Protein AF-A0A0Q9K0L4-F1 (afdb_monomer_lite)

pLDDT: mean 92.94, std 10.37, range [39.12, 98.69]

Radius of gyration: 12.35 Å; chains: 1; bounding box: 26×31×28 Å

Foldseek 3Di:
DQFDADAAPLGDGCVVHQDDPRAGEKAAAPVQPFQWWKWWQAPVRDTGTHTYRHHDPPHYDPRIDTGDGDDVVSVVVPDGDTDMDTPGGDDD

Structure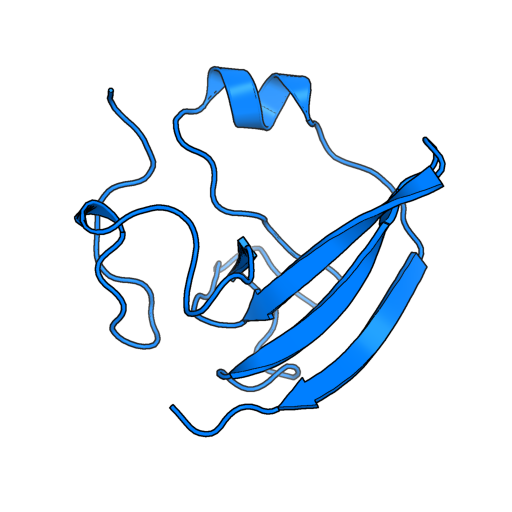 (mmCIF, N/CA/C/O backbone):
data_AF-A0A0Q9K0L4-F1
#
_entry.id   AF-A0A0Q9K0L4-F1
#
loop_
_atom_site.group_PDB
_atom_site.id
_atom_site.type_symbol
_atom_site.label_atom_id
_atom_site.label_alt_id
_atom_site.label_comp_id
_atom_site.label_asym_id
_atom_site.label_entity_id
_atom_site.label_seq_id
_atom_site.pdbx_PDB_ins_code
_atom_site.Cartn_x
_atom_site.Cartn_y
_atom_site.Cartn_z
_atom_site.occupancy
_atom_site.B_iso_or_equiv
_atom_site.auth_seq_id
_atom_site.auth_comp_id
_atom_site.auth_asym_id
_atom_site.auth_atom_id
_atom_site.pdbx_PDB_model_num
ATOM 1 N N . MET A 1 1 ? 12.623 6.919 -15.748 1.00 39.12 1 MET A N 1
ATOM 2 C CA . MET A 1 1 ? 11.854 6.949 -14.490 1.00 39.12 1 MET A CA 1
ATOM 3 C C . MET A 1 1 ? 12.654 6.138 -13.497 1.00 39.12 1 MET A C 1
ATOM 5 O O . MET A 1 1 ? 12.917 4.984 -13.793 1.00 39.12 1 MET A O 1
ATOM 9 N N . ASN A 1 2 ? 13.121 6.753 -12.412 1.00 41.09 2 ASN A N 1
ATOM 10 C CA . ASN A 1 2 ? 13.816 6.044 -11.338 1.00 41.09 2 ASN A CA 1
ATOM 11 C C . ASN A 1 2 ? 12.820 5.912 -10.184 1.00 41.09 2 ASN A C 1
ATOM 13 O O . ASN A 1 2 ? 12.767 6.784 -9.316 1.00 41.09 2 ASN A O 1
ATOM 17 N N . GLY A 1 3 ? 11.969 4.891 -10.268 1.00 51.59 3 GLY A N 1
ATOM 18 C CA . GLY A 1 3 ? 11.107 4.492 -9.159 1.00 51.59 3 GLY A CA 1
ATOM 19 C C . GLY A 1 3 ? 11.821 3.585 -8.192 1.00 51.59 3 GLY A C 1
ATOM 20 O O . GLY A 1 3 ? 13.014 3.330 -8.354 1.00 51.59 3 GLY A O 1
ATOM 21 N N . GLU A 1 4 ? 11.097 3.113 -7.183 1.00 65.81 4 GLU A N 1
ATOM 22 C CA . GLU A 1 4 ? 11.586 1.970 -6.425 1.00 65.81 4 GLU A CA 1
ATOM 23 C C . GLU A 1 4 ? 11.743 0.789 -7.386 1.00 65.81 4 GLU A C 1
ATOM 25 O O . GLU A 1 4 ? 10.774 0.312 -7.974 1.00 65.81 4 GLU A O 1
ATOM 30 N N . THR A 1 5 ? 12.992 0.395 -7.609 1.00 70.50 5 THR A N 1
ATOM 31 C CA . THR A 1 5 ? 13.379 -0.772 -8.395 1.00 70.50 5 THR A CA 1
ATOM 32 C C . THR A 1 5 ? 13.750 -1.900 -7.442 1.00 70.50 5 THR A C 1
ATOM 34 O O . THR A 1 5 ? 14.179 -1.660 -6.310 1.00 70.50 5 THR A O 1
ATOM 37 N N . GLY A 1 6 ? 13.609 -3.143 -7.896 1.00 85.81 6 GLY A N 1
ATOM 38 C CA . GLY A 1 6 ? 13.968 -4.320 -7.109 1.00 85.81 6 GLY A CA 1
ATOM 39 C C . GLY A 1 6 ? 12.835 -5.323 -6.950 1.00 85.81 6 GLY A C 1
ATOM 40 O O . GLY A 1 6 ? 11.770 -5.210 -7.555 1.00 85.81 6 GLY A O 1
ATOM 41 N N . ILE A 1 7 ? 13.109 -6.346 -6.146 1.00 91.88 7 ILE A N 1
ATOM 42 C CA . ILE A 1 7 ? 12.191 -7.451 -5.891 1.00 91.88 7 ILE A CA 1
ATOM 43 C C . ILE A 1 7 ? 11.594 -7.258 -4.500 1.00 91.88 7 ILE A C 1
ATOM 45 O O . ILE A 1 7 ? 12.345 -7.164 -3.530 1.00 91.88 7 ILE A O 1
ATOM 49 N N . THR A 1 8 ? 10.265 -7.213 -4.401 1.00 94.06 8 THR A N 1
ATOM 50 C CA . THR A 1 8 ? 9.571 -7.193 -3.107 1.00 94.06 8 THR A CA 1
ATOM 51 C C . THR A 1 8 ? 9.877 -8.468 -2.324 1.00 94.06 8 THR A C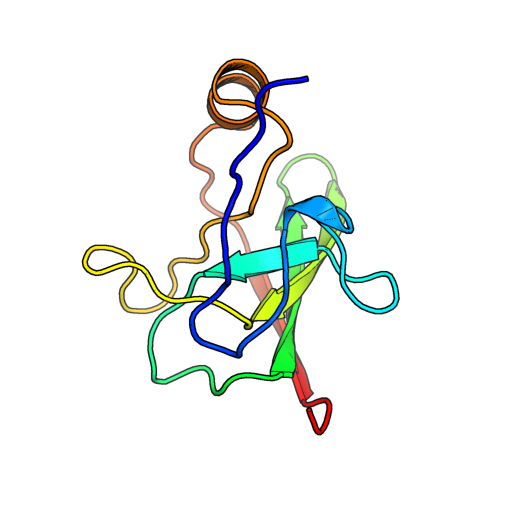 1
ATOM 53 O O . THR A 1 8 ? 10.205 -9.498 -2.915 1.00 94.06 8 THR A O 1
ATOM 56 N N . GLU A 1 9 ? 9.702 -8.471 -1.004 1.00 95.44 9 GLU A N 1
ATOM 57 C CA . GLU A 1 9 ? 9.956 -9.680 -0.209 1.00 95.44 9 GLU A CA 1
ATOM 58 C C . GLU A 1 9 ? 9.062 -10.876 -0.618 1.00 95.44 9 GLU A C 1
ATOM 60 O O . GLU A 1 9 ? 9.480 -12.029 -0.524 1.00 95.44 9 GLU A O 1
ATOM 65 N N . ALA A 1 10 ? 7.865 -10.627 -1.168 1.00 95.38 10 ALA A N 1
ATOM 66 C CA . ALA A 1 10 ? 7.010 -11.663 -1.762 1.00 95.38 10 ALA A CA 1
ATOM 67 C C . ALA A 1 10 ? 7.440 -12.126 -3.174 1.00 95.38 10 ALA A C 1
ATOM 69 O O . ALA A 1 10 ? 6.775 -12.975 -3.765 1.00 95.38 10 ALA A O 1
ATOM 70 N N . GLY A 1 11 ? 8.522 -11.581 -3.737 1.00 95.50 11 GLY A N 1
ATOM 71 C CA . GLY A 1 11 ? 9.093 -12.006 -5.018 1.00 95.50 11 GLY A CA 1
ATOM 72 C C . GLY A 1 11 ? 8.556 -11.276 -6.252 1.00 95.50 11 GLY A C 1
ATOM 73 O O . GLY A 1 11 ? 8.795 -11.732 -7.373 1.00 95.50 11 GLY A O 1
ATOM 74 N N . TYR A 1 12 ? 7.824 -10.170 -6.088 1.00 95.62 12 TYR A N 1
ATOM 75 C CA . TYR A 1 12 ? 7.341 -9.390 -7.225 1.00 95.62 12 TYR A CA 1
ATOM 76 C C . TYR A 1 12 ? 8.399 -8.391 -7.702 1.00 95.62 12 TYR A C 1
ATOM 78 O O . TYR A 1 12 ? 9.030 -7.710 -6.905 1.00 95.62 12 TYR A O 1
ATOM 86 N N . ASP A 1 13 ? 8.576 -8.300 -9.016 1.00 94.62 13 ASP A N 1
ATOM 87 C CA . ASP A 1 13 ? 9.562 -7.432 -9.656 1.00 94.62 13 ASP A CA 1
ATOM 88 C C . ASP A 1 13 ? 8.963 -6.049 -9.941 1.00 94.62 13 ASP A C 1
ATOM 90 O O . ASP A 1 13 ? 8.091 -5.917 -10.805 1.00 94.62 13 ASP A O 1
ATOM 94 N N . LEU A 1 14 ? 9.418 -5.028 -9.210 1.00 92.62 14 LEU A N 1
ATOM 95 C CA . LEU A 1 14 ? 8.918 -3.656 -9.317 1.00 92.62 14 LEU A CA 1
ATOM 96 C C . LEU A 1 14 ? 9.254 -2.994 -10.659 1.00 92.62 14 LEU A C 1
ATOM 98 O O . LEU A 1 14 ? 8.557 -2.053 -11.047 1.00 92.62 14 LEU A O 1
ATOM 102 N N . ASP A 1 15 ? 10.196 -3.537 -11.438 1.00 90.75 15 ASP A N 1
ATOM 103 C CA . ASP A 1 15 ? 10.445 -3.076 -12.810 1.00 90.75 15 ASP A CA 1
ATOM 104 C C . ASP A 1 15 ? 9.253 -3.393 -13.737 1.00 90.75 15 ASP A C 1
ATOM 106 O O . ASP A 1 15 ? 9.081 -2.767 -14.786 1.00 90.75 15 ASP A O 1
ATOM 110 N N . LYS A 1 16 ? 8.370 -4.322 -13.334 1.00 92.12 16 LYS A N 1
ATOM 111 C CA . LYS A 1 16 ? 7.096 -4.613 -14.019 1.00 92.12 16 LYS A CA 1
ATOM 112 C C . LYS A 1 16 ? 5.985 -3.622 -13.661 1.00 92.12 16 LYS A C 1
ATOM 114 O O . LYS A 1 16 ? 4.939 -3.627 -14.310 1.00 92.12 16 LYS A O 1
ATOM 119 N N . GLY A 1 17 ? 6.205 -2.769 -12.660 1.00 92.38 17 GLY A N 1
ATOM 120 C CA . GLY A 1 17 ? 5.324 -1.669 -12.275 1.00 92.38 17 GLY A CA 1
ATOM 121 C C . GLY A 1 17 ? 4.856 -1.726 -10.822 1.00 92.38 17 GLY A C 1
ATOM 122 O O . GLY A 1 17 ? 4.856 -2.770 -10.185 1.00 92.38 17 GLY A O 1
ATOM 123 N N . ILE A 1 18 ? 4.366 -0.595 -10.312 1.00 94.88 18 ILE A N 1
ATOM 124 C CA . ILE A 1 18 ? 3.993 -0.385 -8.896 1.00 94.88 18 ILE A CA 1
ATOM 125 C C . ILE A 1 18 ? 2.603 -0.930 -8.504 1.00 94.88 18 ILE A C 1
ATOM 127 O O . ILE A 1 18 ? 2.026 -0.547 -7.481 1.00 94.88 18 ILE A O 1
ATOM 131 N N . THR A 1 19 ? 2.030 -1.793 -9.344 1.00 96.88 19 THR A N 1
ATOM 132 C CA . THR A 1 19 ? 0.740 -2.449 -9.099 1.00 96.88 19 THR A CA 1
ATOM 133 C C . THR A 1 19 ? 0.840 -3.939 -9.374 1.00 96.88 19 THR A C 1
ATOM 135 O O . THR A 1 19 ? 1.546 -4.356 -10.288 1.00 96.88 19 THR A O 1
ATOM 138 N N . TYR A 1 20 ? 0.085 -4.740 -8.628 1.00 97.12 20 TYR A N 1
ATOM 139 C CA . TYR A 1 20 ? -0.051 -6.174 -8.850 1.00 97.12 20 TYR A CA 1
ATOM 140 C C . TYR A 1 20 ? -1.529 -6.529 -8.987 1.00 97.12 20 TYR A C 1
ATOM 142 O O . TYR A 1 20 ? -2.320 -6.295 -8.075 1.00 97.12 20 TYR A O 1
ATOM 150 N N . LYS A 1 21 ? -1.917 -7.077 -10.147 1.00 96.31 21 LYS A N 1
ATOM 151 C CA . LYS A 1 21 ? -3.316 -7.433 -10.471 1.00 96.31 21 LYS A CA 1
ATOM 152 C C . LYS A 1 21 ? -4.320 -6.290 -10.211 1.00 96.31 21 LYS A C 1
ATOM 154 O O . LYS A 1 21 ? -5.443 -6.537 -9.790 1.00 96.31 21 LYS A O 1
ATOM 159 N N . GLY A 1 22 ? -3.911 -5.045 -10.461 1.00 96.50 22 GLY A N 1
ATOM 160 C CA . GLY A 1 22 ? -4.742 -3.847 -10.280 1.00 96.50 22 GLY A CA 1
ATOM 161 C C . GLY A 1 22 ? -4.689 -3.208 -8.887 1.00 96.50 22 GLY A C 1
ATOM 162 O O . GLY A 1 22 ? -5.228 -2.120 -8.718 1.00 96.50 22 GLY A O 1
ATOM 163 N N . TYR A 1 23 ? -4.010 -3.824 -7.916 1.00 98.44 23 TYR A N 1
ATOM 164 C CA . TYR A 1 23 ? -3.834 -3.280 -6.566 1.00 98.44 23 TYR A CA 1
ATOM 165 C C . TYR A 1 23 ? -2.493 -2.555 -6.429 1.00 98.44 23 TYR A C 1
ATOM 167 O O . TYR A 1 23 ? -1.490 -3.002 -6.990 1.00 98.44 23 TYR A O 1
ATOM 175 N N . ARG A 1 24 ? -2.445 -1.468 -5.652 1.00 98.06 24 ARG A N 1
ATOM 176 C CA . ARG A 1 24 ? -1.189 -0.810 -5.255 1.00 98.06 24 ARG A CA 1
ATOM 177 C C . ARG A 1 24 ? -0.374 -1.729 -4.359 1.00 98.06 24 ARG A C 1
ATOM 179 O O . ARG A 1 24 ? -0.916 -2.379 -3.470 1.00 98.06 24 ARG A O 1
ATOM 186 N N . ILE A 1 25 ? 0.928 -1.775 -4.588 1.00 97.81 25 ILE A N 1
ATOM 187 C CA . ILE A 1 25 ? 1.815 -2.612 -3.787 1.00 97.81 25 ILE A CA 1
ATOM 188 C C . ILE A 1 25 ? 2.110 -1.916 -2.461 1.00 97.81 25 ILE A C 1
ATOM 190 O O . ILE A 1 25 ? 2.457 -0.734 -2.441 1.00 97.81 25 ILE A O 1
ATOM 194 N N . LEU A 1 26 ? 1.956 -2.666 -1.370 1.00 97.75 26 LEU A N 1
ATOM 195 C CA . LEU A 1 26 ? 2.182 -2.203 -0.010 1.00 97.75 26 LEU A CA 1
ATOM 196 C C . LEU A 1 26 ? 3.327 -2.971 0.653 1.00 97.75 26 LEU A C 1
ATOM 198 O O . LEU A 1 26 ? 3.370 -4.209 0.580 1.00 97.75 26 LEU A O 1
ATOM 202 N N . ALA A 1 27 ? 4.162 -2.247 1.395 1.00 97.06 27 ALA A N 1
ATOM 203 C CA . ALA A 1 27 ? 4.935 -2.816 2.486 1.00 97.06 27 ALA A CA 1
ATOM 204 C C . ALA A 1 27 ? 4.141 -2.703 3.794 1.00 97.06 27 ALA A C 1
ATOM 206 O O . ALA A 1 27 ? 3.506 -1.683 4.071 1.00 97.06 27 ALA A O 1
ATOM 207 N N . SER A 1 28 ? 4.142 -3.758 4.609 1.00 97.44 28 SER A N 1
ATOM 208 C CA . SER A 1 28 ? 3.447 -3.737 5.903 1.00 97.44 28 SER A CA 1
ATOM 209 C C . SER A 1 28 ? 4.048 -4.704 6.920 1.00 97.44 28 SER A C 1
ATOM 211 O O . SER A 1 28 ? 4.902 -5.530 6.594 1.00 97.44 28 SER A O 1
ATOM 213 N N . ASP A 1 29 ? 3.566 -4.625 8.156 1.00 97.00 29 ASP A N 1
ATOM 214 C CA . ASP A 1 29 ? 3.904 -5.530 9.251 1.00 97.00 29 ASP A CA 1
ATOM 215 C C . ASP A 1 29 ? 3.539 -6.994 8.931 1.00 97.00 29 ASP A C 1
ATOM 217 O O . ASP A 1 29 ? 2.570 -7.276 8.220 1.00 97.00 29 ASP A O 1
ATOM 221 N N . GLU A 1 30 ? 4.300 -7.940 9.485 1.00 95.81 30 GLU A N 1
ATOM 222 C CA . GLU A 1 30 ? 4.127 -9.383 9.270 1.00 95.81 30 GLU A CA 1
ATOM 223 C C . GLU A 1 30 ? 2.762 -9.923 9.713 1.00 95.81 30 GLU A C 1
ATOM 225 O O . GLU A 1 30 ? 2.293 -10.933 9.178 1.00 95.81 30 GLU A O 1
ATOM 230 N N . LYS A 1 31 ? 2.068 -9.227 10.624 1.00 96.06 31 LYS A N 1
ATOM 231 C CA . LYS A 1 31 ? 0.694 -9.579 11.000 1.00 96.06 31 LYS A CA 1
ATOM 232 C C . LYS A 1 31 ? -0.269 -9.551 9.806 1.00 96.06 31 LYS A C 1
ATOM 234 O O . LYS A 1 31 ? -1.259 -10.283 9.805 1.00 96.06 31 LYS A O 1
ATOM 239 N N . TYR A 1 32 ? 0.028 -8.743 8.784 1.00 97.25 32 TYR A N 1
ATOM 240 C CA . TYR A 1 32 ? -0.652 -8.777 7.496 1.00 97.25 32 TYR A CA 1
ATOM 241 C C . TYR A 1 32 ? 0.160 -9.646 6.538 1.00 97.25 32 TYR A C 1
ATOM 243 O O . TYR A 1 32 ? 1.206 -9.256 6.009 1.00 97.25 32 TYR A O 1
ATOM 251 N N . LYS A 1 33 ? -0.319 -10.874 6.328 1.00 97.25 33 LYS A N 1
ATOM 252 C CA . LYS A 1 33 ? 0.333 -11.855 5.452 1.00 97.25 33 LYS A CA 1
ATOM 253 C C . LYS A 1 33 ? 0.453 -11.317 4.029 1.00 97.25 33 LYS A C 1
ATOM 255 O O . LYS A 1 33 ? -0.385 -10.526 3.593 1.00 97.25 33 LYS A O 1
ATOM 260 N N . PHE A 1 34 ? 1.446 -11.792 3.286 1.00 98.38 34 PHE A N 1
ATOM 261 C CA . PHE A 1 34 ? 1.518 -11.469 1.867 1.00 98.38 34 PHE A CA 1
ATOM 262 C C . PHE A 1 34 ? 0.229 -11.892 1.144 1.00 98.38 34 PHE A C 1
ATOM 264 O O . PHE A 1 34 ? -0.402 -12.903 1.485 1.00 98.38 34 PHE A O 1
ATOM 271 N N . GLY A 1 35 ? -0.189 -11.054 0.202 1.00 98.38 35 GLY A N 1
ATOM 272 C CA . GLY A 1 35 ? -1.453 -11.170 -0.512 1.00 98.38 35 GLY A CA 1
ATOM 273 C C . GLY A 1 35 ? -2.651 -10.559 0.216 1.00 98.38 35 GLY A C 1
ATOM 274 O O . GLY A 1 35 ? -3.739 -10.549 -0.351 1.00 98.38 35 GLY A O 1
ATOM 275 N N . THR A 1 36 ? -2.498 -10.059 1.451 1.00 98.69 36 THR A N 1
ATOM 276 C CA . THR A 1 36 ? -3.587 -9.355 2.156 1.00 98.69 36 THR A CA 1
ATOM 277 C C . THR A 1 36 ? -4.026 -8.144 1.341 1.00 98.69 36 THR A C 1
ATOM 279 O O . THR A 1 36 ? -3.188 -7.327 0.964 1.00 98.69 36 THR A O 1
ATOM 282 N N . LEU A 1 37 ? -5.331 -8.044 1.088 1.00 98.69 37 LEU A N 1
ATOM 283 C CA . LEU A 1 37 ? -5.957 -6.934 0.379 1.00 98.69 37 LEU A CA 1
ATOM 284 C C . LEU A 1 37 ? -6.461 -5.904 1.386 1.00 98.69 37 LEU A C 1
ATOM 286 O O . LEU A 1 37 ? -7.147 -6.260 2.351 1.00 98.69 37 LEU A O 1
ATOM 290 N N . VAL A 1 38 ? -6.127 -4.641 1.149 1.00 98.50 38 VAL A N 1
ATOM 291 C CA . VAL A 1 38 ? -6.422 -3.525 2.050 1.00 98.50 38 VAL A CA 1
ATOM 292 C C . VAL A 1 38 ? -7.044 -2.393 1.250 1.00 98.50 38 VAL A C 1
ATOM 294 O O . VAL A 1 38 ? -6.450 -1.945 0.273 1.00 98.50 38 VAL A O 1
ATOM 297 N N . ASP A 1 39 ? -8.199 -1.907 1.685 1.00 98.56 39 ASP A N 1
ATOM 298 C CA . ASP A 1 39 ? -8.731 -0.628 1.223 1.00 98.56 39 ASP A CA 1
ATOM 299 C C . ASP A 1 39 ? -8.285 0.455 2.207 1.00 98.56 39 ASP A C 1
ATOM 301 O O . ASP A 1 39 ? -8.519 0.329 3.408 1.00 98.56 39 ASP A O 1
ATOM 305 N N . ILE A 1 40 ? -7.615 1.496 1.713 1.00 98.31 40 ILE A N 1
ATOM 306 C CA . ILE A 1 40 ? -7.140 2.638 2.504 1.00 98.31 40 ILE A CA 1
ATOM 307 C C . ILE A 1 40 ? -7.949 3.866 2.097 1.00 98.31 40 ILE A C 1
ATOM 309 O O . ILE A 1 40 ? -7.868 4.308 0.951 1.00 98.31 40 ILE A O 1
ATOM 313 N N . HIS A 1 41 ? -8.713 4.430 3.028 1.00 98.00 41 HIS A N 1
ATOM 314 C CA . HIS A 1 41 ? -9.578 5.579 2.776 1.00 98.00 41 HIS A CA 1
ATOM 315 C C . HIS A 1 41 ? -8.865 6.873 3.171 1.00 98.00 41 HIS A C 1
ATOM 317 O O . HIS A 1 41 ? -8.617 7.126 4.355 1.00 98.00 41 HIS A O 1
ATOM 323 N N . LEU A 1 42 ? -8.539 7.690 2.170 1.00 96.44 42 LEU A N 1
ATOM 324 C CA . LEU A 1 42 ? -7.855 8.965 2.349 1.00 96.44 42 LEU A CA 1
ATOM 325 C C . LEU A 1 42 ? -8.831 10.055 2.798 1.00 96.44 42 LEU A C 1
ATOM 327 O O . LEU A 1 42 ? -10.023 10.021 2.485 1.00 96.44 42 LEU A O 1
ATOM 331 N N . GLY A 1 43 ? -8.309 11.092 3.458 1.00 93.06 43 GLY A N 1
ATOM 332 C CA . GLY A 1 43 ? -9.105 12.260 3.858 1.00 93.06 43 GLY A CA 1
ATOM 333 C C . GLY A 1 43 ? -9.716 13.034 2.680 1.00 93.06 43 GLY A C 1
ATOM 334 O O . GLY A 1 43 ? -10.690 13.759 2.863 1.00 93.06 43 GLY A O 1
ATOM 335 N N . SER A 1 44 ? -9.185 12.854 1.465 1.00 93.19 44 SER A N 1
ATOM 336 C CA . SER A 1 44 ? -9.734 13.412 0.221 1.00 93.19 44 SER A CA 1
ATOM 337 C C . SER A 1 44 ? -11.025 12.727 -0.250 1.00 93.19 44 SER A C 1
ATOM 339 O O . SER A 1 44 ? -11.695 13.249 -1.139 1.00 93.19 44 SER A O 1
ATOM 341 N N . GLY A 1 45 ? -11.368 11.561 0.311 1.00 94.88 45 GLY A N 1
ATOM 342 C CA . GLY A 1 45 ? -12.451 10.693 -0.159 1.00 94.88 45 GLY A CA 1
ATOM 343 C C . GLY A 1 45 ? -12.015 9.657 -1.203 1.00 94.88 45 GLY A C 1
ATOM 344 O O . GLY A 1 45 ? -12.806 8.788 -1.566 1.00 94.88 45 GLY A O 1
ATOM 345 N N . GLU A 1 46 ? -10.766 9.706 -1.670 1.00 96.75 46 GLU A N 1
ATOM 346 C CA . GLU A 1 46 ? -10.183 8.657 -2.509 1.00 96.75 46 GLU A CA 1
ATOM 347 C C . GLU A 1 46 ? -9.931 7.382 -1.689 1.00 96.75 46 GLU A C 1
ATOM 349 O O . GLU A 1 46 ? -9.564 7.440 -0.514 1.00 96.75 46 GLU A O 1
ATOM 354 N N . THR A 1 47 ? -10.117 6.216 -2.312 1.00 98.00 47 THR A N 1
ATOM 355 C CA . THR A 1 47 ? -9.746 4.924 -1.725 1.00 98.00 47 THR A CA 1
ATOM 356 C C . THR A 1 47 ? -8.633 4.288 -2.539 1.00 98.00 47 THR A C 1
ATOM 358 O O . THR A 1 47 ? -8.765 4.097 -3.746 1.00 98.00 47 THR A O 1
ATOM 361 N N . ILE A 1 48 ? -7.547 3.927 -1.863 1.00 98.06 48 ILE A N 1
ATOM 362 C CA . ILE A 1 48 ? -6.465 3.143 -2.445 1.00 98.06 48 ILE A CA 1
ATOM 363 C C . ILE A 1 48 ? -6.747 1.669 -2.181 1.00 98.06 48 ILE A C 1
ATOM 365 O O . ILE A 1 48 ? -6.801 1.237 -1.031 1.00 98.06 48 ILE A O 1
ATOM 369 N N . HIS A 1 49 ? -6.867 0.893 -3.254 1.00 98.50 49 HIS A N 1
ATOM 370 C CA . HIS A 1 49 ? -6.943 -0.562 -3.190 1.00 98.50 49 HIS A CA 1
ATOM 371 C C . HIS A 1 49 ? -5.528 -1.136 -3.234 1.00 98.50 49 HIS A C 1
ATOM 373 O O . HIS A 1 49 ? -4.840 -1.021 -4.251 1.00 98.50 49 HIS A O 1
ATOM 379 N N . GLY A 1 50 ? -5.080 -1.736 -2.136 1.00 98.44 50 GLY A N 1
ATOM 380 C CA . GLY A 1 50 ? -3.712 -2.204 -1.956 1.00 98.44 50 GLY A CA 1
ATOM 381 C C . GLY A 1 50 ? -3.585 -3.703 -1.695 1.00 98.44 50 GLY A C 1
ATOM 382 O O . GLY A 1 50 ? -4.528 -4.367 -1.266 1.00 98.44 50 GLY A O 1
ATOM 383 N N . ILE A 1 51 ? -2.388 -4.231 -1.946 1.00 98.69 51 ILE A N 1
ATOM 384 C CA . ILE A 1 51 ? -1.985 -5.608 -1.659 1.00 98.69 51 ILE A CA 1
ATOM 385 C C . ILE A 1 51 ? -0.621 -5.627 -0.969 1.00 98.69 51 ILE A C 1
ATOM 387 O O . ILE A 1 51 ? 0.337 -5.013 -1.436 1.00 98.69 51 ILE A O 1
ATOM 391 N N . VAL A 1 52 ? -0.519 -6.359 0.140 1.00 98.38 52 VAL A N 1
ATOM 392 C CA . VAL A 1 52 ? 0.745 -6.517 0.873 1.00 98.38 52 VAL A CA 1
ATOM 393 C C . VAL A 1 52 ? 1.651 -7.499 0.134 1.00 98.38 52 VAL A C 1
ATOM 395 O O . VAL A 1 52 ? 1.351 -8.692 0.101 1.00 98.38 52 VAL A O 1
ATOM 398 N N . LEU A 1 53 ? 2.759 -7.015 -0.429 1.00 98.06 53 LEU A N 1
ATOM 399 C CA . LEU A 1 53 ? 3.779 -7.843 -1.100 1.00 98.06 53 LEU A CA 1
ATOM 400 C C . LEU A 1 53 ? 5.195 -7.582 -0.596 1.00 98.06 53 LEU A C 1
ATOM 402 O O . LEU A 1 53 ? 6.118 -8.274 -1.025 1.00 98.06 53 LEU A O 1
ATOM 406 N N . ASP A 1 54 ? 5.376 -6.599 0.280 1.00 96.69 54 ASP A N 1
ATOM 407 C CA . ASP A 1 54 ? 6.701 -6.215 0.739 1.00 96.69 54 ASP A CA 1
ATOM 408 C C . ASP A 1 54 ? 6.767 -5.986 2.249 1.00 96.69 54 ASP A C 1
ATOM 410 O O . ASP A 1 54 ? 5.741 -5.966 2.946 1.00 96.69 54 ASP A O 1
ATOM 414 N N . ARG A 1 55 ? 7.989 -5.835 2.761 1.00 95.19 55 ARG A N 1
ATOM 415 C CA . ARG A 1 55 ? 8.281 -5.535 4.162 1.00 95.19 55 ARG A CA 1
ATOM 416 C C . ARG A 1 55 ? 9.268 -4.387 4.267 1.00 95.19 55 ARG A C 1
ATOM 418 O O . ARG A 1 55 ? 10.213 -4.275 3.502 1.00 95.19 55 ARG A O 1
ATOM 425 N N . GLY A 1 56 ? 9.091 -3.589 5.312 1.00 87.00 56 GLY A N 1
ATOM 426 C CA . GLY A 1 56 ? 10.072 -2.601 5.739 1.00 87.00 56 GLY A CA 1
ATOM 427 C C . GLY A 1 56 ? 10.465 -2.851 7.187 1.00 87.00 56 GLY A C 1
ATOM 428 O O . GLY A 1 56 ? 9.609 -3.106 8.036 1.00 87.00 56 GLY A O 1
ATOM 429 N N . GLY A 1 57 ? 11.757 -2.741 7.505 1.00 83.62 57 GLY A N 1
ATOM 430 C CA . GLY A 1 57 ? 12.244 -2.916 8.881 1.00 83.62 57 GLY A CA 1
ATOM 431 C C . GLY A 1 57 ? 11.584 -1.958 9.882 1.00 83.62 57 GLY A C 1
ATOM 432 O O . GLY A 1 57 ? 11.373 -2.320 11.039 1.00 83.62 57 GLY A O 1
ATOM 433 N N . THR A 1 58 ? 11.200 -0.767 9.421 1.00 88.94 58 THR A N 1
ATOM 434 C CA . THR A 1 58 ? 10.525 0.285 10.198 1.00 88.94 58 THR A CA 1
ATOM 435 C C . THR A 1 58 ? 9.000 0.274 10.061 1.00 88.94 58 THR A C 1
ATOM 437 O O . THR A 1 58 ? 8.318 0.936 10.844 1.00 88.94 58 THR A O 1
ATOM 440 N N . VAL A 1 59 ? 8.446 -0.481 9.106 1.00 88.19 59 VAL A N 1
ATOM 441 C CA . VAL A 1 59 ? 7.001 -0.554 8.857 1.00 88.19 59 VAL A CA 1
ATOM 442 C C . VAL A 1 59 ? 6.402 -1.618 9.775 1.00 88.19 59 VAL A C 1
ATOM 444 O O . VAL A 1 59 ? 6.517 -2.818 9.523 1.00 88.19 59 VAL A O 1
ATOM 447 N N . LYS A 1 60 ? 5.813 -1.169 10.890 1.00 91.75 60 LYS A N 1
ATOM 448 C CA . LYS A 1 60 ? 5.300 -2.024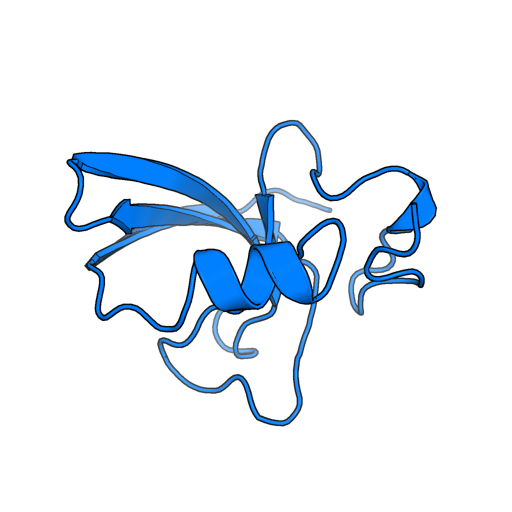 11.971 1.00 91.75 60 LYS A CA 1
ATOM 449 C C . LYS A 1 60 ? 3.887 -1.632 12.394 1.00 91.75 60 LYS A C 1
ATOM 451 O O . LYS A 1 60 ? 3.485 -0.476 1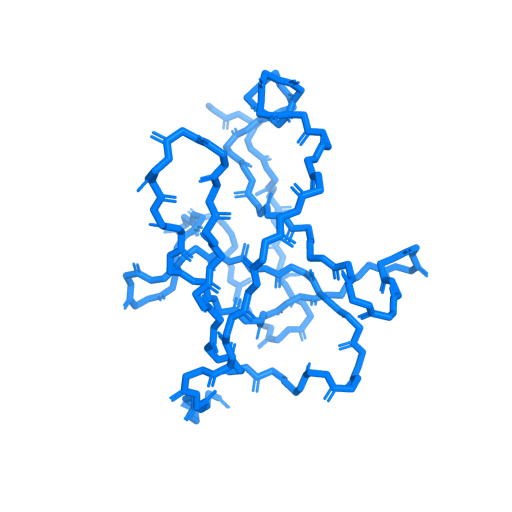2.283 1.00 91.75 60 LYS A O 1
ATOM 456 N N . GLY A 1 61 ? 3.133 -2.587 12.933 1.00 94.00 61 GLY A N 1
ATOM 457 C CA . GLY A 1 61 ? 1.775 -2.351 13.420 1.00 94.00 61 GLY A CA 1
ATOM 458 C C . GLY A 1 61 ? 0.781 -1.993 12.304 1.00 94.00 61 GLY A C 1
ATOM 459 O O . GLY A 1 61 ? 0.677 -2.704 11.314 1.00 94.00 61 GLY A O 1
ATOM 460 N N . ASN A 1 62 ? -0.031 -0.948 12.503 1.00 9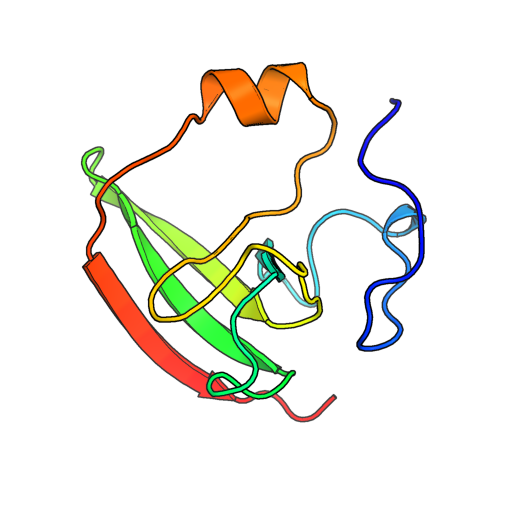4.81 62 ASN A N 1
ATOM 461 C CA . ASN A 1 62 ? -1.021 -0.463 11.521 1.00 94.81 62 ASN A CA 1
ATOM 462 C C . ASN A 1 62 ? -0.424 0.603 10.588 1.00 94.81 62 ASN A C 1
ATOM 464 O O . ASN A 1 62 ? -1.043 1.633 10.349 1.00 94.81 62 ASN A O 1
ATOM 468 N N . HIS A 1 63 ? 0.793 0.364 10.107 1.00 95.44 63 HIS A N 1
ATOM 469 C CA . HIS A 1 63 ? 1.486 1.225 9.156 1.00 95.44 63 HIS A CA 1
ATOM 470 C C . HIS A 1 63 ? 1.576 0.484 7.817 1.00 95.44 63 HIS A C 1
ATOM 472 O O . HIS A 1 63 ? 1.981 -0.682 7.767 1.00 95.44 63 HIS A O 1
ATOM 478 N N . PHE A 1 64 ? 1.170 1.158 6.747 1.00 96.50 64 PHE A N 1
ATOM 479 C CA . PHE A 1 64 ? 1.322 0.702 5.372 1.00 96.50 64 PHE A CA 1
ATOM 480 C C . PHE A 1 64 ? 2.181 1.714 4.626 1.00 96.50 64 PHE A C 1
ATOM 482 O O . PHE A 1 64 ? 1.862 2.901 4.641 1.00 96.50 64 PHE A O 1
ATOM 489 N N . ASP A 1 65 ? 3.246 1.240 3.995 1.00 95.75 65 ASP A N 1
ATOM 490 C CA . ASP A 1 65 ? 4.038 2.040 3.066 1.00 95.75 65 ASP A CA 1
ATOM 491 C C . ASP A 1 65 ? 3.629 1.670 1.639 1.00 95.75 65 ASP A C 1
ATOM 493 O O . ASP A 1 65 ? 3.407 0.494 1.340 1.00 95.75 65 ASP A O 1
ATOM 497 N N . ILE A 1 66 ? 3.456 2.665 0.776 1.00 95.50 66 ILE A N 1
ATOM 498 C CA . ILE A 1 66 ? 2.909 2.482 -0.569 1.00 95.50 66 ILE A CA 1
ATOM 499 C C . ILE A 1 66 ? 4.039 2.695 -1.565 1.00 95.50 66 ILE A C 1
ATOM 501 O O . ILE A 1 66 ? 4.627 3.772 -1.612 1.00 95.50 66 ILE A O 1
ATOM 505 N N . VAL A 1 67 ? 4.280 1.714 -2.433 1.00 94.44 67 VAL A N 1
ATOM 506 C CA . VAL A 1 67 ? 5.318 1.837 -3.462 1.00 94.44 67 VAL A CA 1
ATOM 507 C C . VAL A 1 67 ? 4.945 2.929 -4.471 1.00 94.44 67 VAL A C 1
ATOM 509 O O . VAL A 1 67 ? 3.833 2.941 -5.022 1.00 94.44 67 VAL A O 1
ATOM 512 N N . TYR A 1 68 ? 5.890 3.830 -4.748 1.00 93.06 68 TYR A N 1
ATOM 513 C CA . TYR A 1 68 ? 5.762 4.917 -5.720 1.00 93.06 68 TYR A CA 1
ATOM 514 C C . TYR A 1 68 ? 6.826 4.856 -6.819 1.00 93.06 68 TYR A C 1
ATOM 516 O O . TYR A 1 68 ? 7.911 4.299 -6.679 1.00 93.06 68 TYR A O 1
ATOM 524 N N . GLU A 1 69 ? 6.502 5.497 -7.940 1.00 89.31 69 GLU A N 1
ATOM 525 C CA . GLU A 1 69 ? 7.354 5.596 -9.129 1.00 89.31 69 GLU A CA 1
ATOM 526 C C . GLU A 1 69 ? 8.583 6.501 -8.973 1.00 89.31 69 GLU A C 1
ATOM 528 O O . GLU A 1 69 ? 9.375 6.595 -9.908 1.00 89.31 69 GLU A O 1
ATOM 533 N N . ASN A 1 70 ? 8.708 7.236 -7.866 1.00 88.25 70 ASN A N 1
ATOM 534 C CA . ASN A 1 70 ? 9.888 8.004 -7.466 1.00 88.25 70 ASN A CA 1
ATOM 535 C C . ASN A 1 70 ? 9.658 8.647 -6.089 1.00 88.25 70 ASN A C 1
ATOM 537 O O . ASN A 1 70 ? 8.537 8.713 -5.577 1.00 88.25 70 ASN A O 1
ATOM 541 N N . ARG A 1 71 ? 10.751 9.161 -5.520 1.00 89.81 71 ARG A N 1
ATOM 542 C CA . ARG A 1 71 ? 10.787 9.803 -4.204 1.00 89.81 71 ARG A CA 1
ATOM 543 C C . ARG A 1 71 ? 9.951 11.086 -4.126 1.00 89.81 71 ARG A C 1
ATOM 545 O O . ARG A 1 71 ? 9.334 11.321 -3.094 1.00 89.81 71 ARG A O 1
ATOM 552 N N . ASP A 1 72 ? 9.904 11.885 -5.191 1.00 92.81 72 ASP A N 1
ATOM 553 C CA . ASP A 1 72 ? 9.156 13.150 -5.194 1.00 92.81 72 ASP A CA 1
ATOM 554 C C . ASP A 1 72 ? 7.651 12.890 -5.052 1.00 92.81 72 ASP A C 1
ATOM 556 O O . ASP A 1 72 ? 7.004 13.476 -4.192 1.00 92.81 72 ASP A O 1
ATOM 560 N N . LYS A 1 73 ? 7.108 11.913 -5.791 1.00 92.81 73 LYS A N 1
ATOM 561 C CA . LYS A 1 73 ? 5.707 11.485 -5.644 1.00 92.81 73 LYS A CA 1
ATOM 562 C C . LYS A 1 73 ? 5.387 10.921 -4.264 1.00 92.81 73 LYS A C 1
ATOM 564 O O . LYS A 1 73 ? 4.299 11.171 -3.751 1.00 92.81 73 LYS A O 1
ATOM 569 N N . ALA A 1 74 ? 6.314 10.169 -3.671 1.00 92.56 74 ALA A N 1
ATOM 570 C CA . ALA A 1 74 ? 6.144 9.665 -2.312 1.00 92.56 74 ALA A CA 1
ATOM 571 C C . ALA A 1 74 ? 6.081 10.818 -1.293 1.00 92.56 74 ALA A C 1
ATOM 573 O O . ALA A 1 74 ? 5.241 10.804 -0.396 1.00 92.56 74 ALA A O 1
ATOM 574 N N . TYR A 1 75 ? 6.918 11.849 -1.458 1.00 93.75 75 TYR A N 1
ATOM 575 C CA . TYR A 1 75 ? 6.872 13.042 -0.612 1.00 93.75 75 TYR A CA 1
ATOM 576 C C . TYR A 1 75 ? 5.620 13.888 -0.823 1.00 93.75 75 TYR A C 1
ATOM 578 O O . TYR A 1 75 ? 5.059 14.358 0.164 1.00 93.75 75 TYR A O 1
ATOM 586 N N . ASP A 1 76 ? 5.175 14.051 -2.069 1.00 95.12 76 ASP A N 1
ATOM 587 C CA . ASP A 1 76 ? 3.935 14.761 -2.393 1.00 95.12 76 ASP A CA 1
ATOM 588 C C . ASP A 1 76 ? 2.718 14.075 -1.753 1.00 95.12 76 ASP A C 1
ATOM 590 O O . ASP A 1 76 ? 1.805 14.747 -1.276 1.00 95.12 76 ASP A O 1
ATOM 594 N N . PHE A 1 77 ? 2.703 12.736 -1.723 1.00 94.62 77 PHE A N 1
ATOM 595 C CA . PHE A 1 77 ? 1.667 11.967 -1.033 1.00 94.62 77 PHE A CA 1
ATOM 596 C C . PHE A 1 77 ? 1.757 12.110 0.492 1.00 94.62 77 PHE A C 1
ATOM 598 O O . PHE A 1 77 ? 0.733 12.241 1.166 1.00 94.62 77 PHE A O 1
ATOM 605 N N . GLY A 1 78 ? 2.980 12.104 1.026 1.00 94.56 78 GLY A N 1
ATOM 606 C CA . GLY A 1 78 ? 3.259 12.312 2.441 1.00 94.56 78 GLY A CA 1
ATOM 607 C C . GLY A 1 78 ? 2.735 11.205 3.361 1.00 94.56 78 GLY A C 1
ATOM 608 O O . GLY A 1 78 ? 2.167 10.200 2.937 1.00 94.56 78 GLY A O 1
ATOM 609 N N . ILE A 1 79 ? 2.944 11.399 4.664 1.00 94.94 79 ILE A N 1
ATOM 610 C CA . ILE A 1 79 ? 2.388 10.533 5.710 1.00 94.94 79 ILE A CA 1
ATOM 611 C C . ILE A 1 79 ? 0.988 11.040 6.053 1.00 94.94 79 ILE A C 1
ATOM 613 O O . ILE A 1 79 ? 0.799 12.239 6.264 1.00 94.94 79 ILE A O 1
ATOM 617 N N . GLN A 1 80 ? 0.020 10.130 6.133 1.00 95.81 80 GLN A N 1
ATOM 618 C CA . GLN A 1 80 ? -1.375 10.458 6.411 1.00 95.81 80 GLN A CA 1
ATOM 619 C C . GLN A 1 80 ? -1.950 9.500 7.455 1.00 95.81 80 GLN A C 1
ATOM 621 O O . GLN A 1 80 ? -1.792 8.285 7.338 1.00 95.81 80 GLN A O 1
ATOM 626 N N . ASP A 1 81 ? -2.669 10.046 8.436 1.00 96.44 81 ASP A N 1
ATOM 627 C CA . ASP A 1 81 ? -3.525 9.253 9.316 1.00 96.44 81 ASP A CA 1
ATOM 628 C C . ASP A 1 81 ? -4.838 8.952 8.587 1.00 96.44 81 ASP A C 1
ATOM 630 O O . ASP A 1 81 ? -5.584 9.854 8.200 1.00 96.44 81 ASP A O 1
ATOM 634 N N . VAL A 1 82 ? -5.105 7.667 8.371 1.00 96.69 82 VAL A N 1
ATOM 635 C CA . VAL A 1 82 ? -6.181 7.166 7.506 1.00 96.69 82 VAL A CA 1
ATOM 636 C C . VAL A 1 82 ? -6.978 6.072 8.208 1.00 96.69 82 VAL A C 1
ATOM 638 O O . VAL A 1 82 ? -6.547 5.500 9.211 1.00 96.69 82 VAL A O 1
ATOM 641 N N . THR A 1 83 ? -8.145 5.746 7.655 1.00 98.06 83 THR A N 1
ATOM 642 C CA . THR A 1 83 ? -8.866 4.518 8.021 1.00 98.06 83 THR A CA 1
ATOM 643 C C . THR A 1 83 ? -8.613 3.452 6.965 1.00 98.06 83 THR A C 1
ATOM 645 O O . THR A 1 83 ? -8.401 3.774 5.796 1.00 98.06 83 THR A O 1
ATOM 648 N N . PHE A 1 84 ? -8.611 2.184 7.367 1.00 98.25 84 PHE A N 1
ATOM 649 C CA . PHE A 1 84 ? -8.423 1.079 6.436 1.00 98.25 84 PHE A CA 1
ATOM 650 C C . PHE A 1 84 ? -9.318 -0.107 6.784 1.00 98.25 84 PHE A C 1
ATOM 652 O O . PHE A 1 84 ? -9.693 -0.304 7.943 1.00 98.25 84 PHE A O 1
ATOM 659 N N . GLU A 1 85 ? -9.613 -0.921 5.777 1.00 98.38 85 GLU A N 1
ATOM 660 C CA . GLU A 1 85 ? -10.367 -2.162 5.909 1.00 98.38 85 GLU A CA 1
ATOM 661 C C . GLU A 1 85 ? -9.602 -3.318 5.255 1.00 98.38 85 GLU A C 1
ATOM 663 O O . GLU A 1 85 ? -9.096 -3.202 4.138 1.00 98.38 85 GLU A O 1
ATOM 668 N N . ILE A 1 86 ? -9.536 -4.464 5.935 1.00 98.19 86 ILE A N 1
ATOM 669 C CA . ILE A 1 86 ? -9.013 -5.699 5.342 1.00 98.19 86 ILE A CA 1
ATOM 670 C C . ILE A 1 86 ? -10.125 -6.356 4.526 1.00 98.19 86 ILE A C 1
ATOM 672 O O . ILE A 1 86 ? -11.142 -6.768 5.080 1.00 98.19 86 ILE A O 1
ATOM 676 N N . LYS A 1 87 ? -9.923 -6.492 3.213 1.00 98.12 87 LYS A N 1
ATOM 677 C CA . LYS A 1 87 ? -10.939 -7.022 2.283 1.00 98.12 87 LYS A CA 1
ATOM 678 C C . LYS A 1 87 ? -10.816 -8.520 2.028 1.00 98.12 87 LYS A C 1
ATOM 680 O O . LYS A 1 87 ? -11.723 -9.133 1.472 1.00 98.12 87 LYS A O 1
ATOM 685 N N . GLY A 1 88 ? -9.697 -9.114 2.427 1.00 97.06 88 GLY A N 1
ATOM 686 C CA . GLY A 1 88 ? -9.415 -10.530 2.247 1.00 97.06 88 GLY A CA 1
ATOM 687 C C . GLY A 1 88 ? -7.947 -10.763 1.936 1.00 97.06 88 GLY A C 1
ATOM 688 O O . GLY A 1 88 ? -7.081 -9.968 2.300 1.00 97.06 88 GLY A O 1
ATOM 689 N N . ARG A 1 89 ? -7.662 -11.873 1.259 1.00 97.69 89 ARG A N 1
ATOM 690 C CA . ARG A 1 89 ? -6.313 -12.234 0.838 1.00 97.69 89 ARG A CA 1
ATOM 691 C C . ARG A 1 89 ? -6.363 -12.946 -0.502 1.00 97.69 89 ARG A C 1
ATOM 693 O O . ARG A 1 89 ? -7.226 -13.790 -0.721 1.00 97.69 89 ARG A O 1
ATOM 700 N N . LEU A 1 90 ? -5.427 -12.597 -1.369 1.00 96.81 90 LEU A N 1
ATOM 701 C CA . LEU A 1 90 ? -5.156 -13.307 -2.602 1.00 96.81 90 LEU A CA 1
ATOM 702 C C . LEU A 1 90 ? -4.049 -14.337 -2.367 1.00 96.81 90 LEU A C 1
ATOM 704 O O . LEU A 1 90 ? -3.036 -14.024 -1.740 1.00 96.81 90 LEU A O 1
ATOM 708 N N . ASP A 1 91 ? -4.233 -15.543 -2.894 1.00 93.00 91 ASP 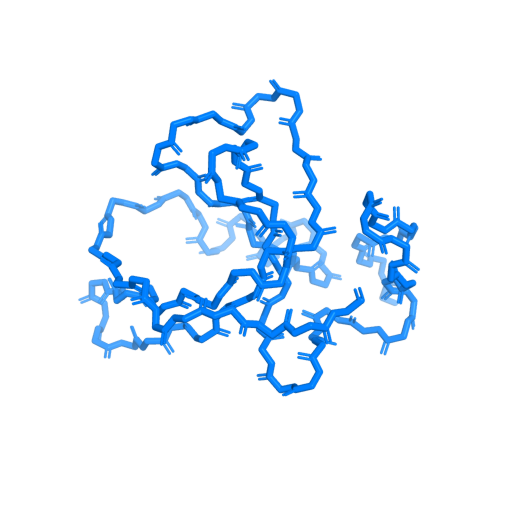A N 1
ATOM 709 C CA . ASP A 1 91 ? -3.168 -16.541 -2.932 1.00 93.00 91 ASP A CA 1
ATOM 710 C C . ASP A 1 91 ? -2.156 -16.164 -4.021 1.00 93.00 91 ASP A C 1
ATOM 712 O O . ASP A 1 91 ? -2.517 -15.910 -5.179 1.00 93.00 91 ASP A O 1
ATOM 716 N N . ILE A 1 92 ? -0.893 -16.075 -3.612 1.00 90.50 92 ILE A N 1
ATOM 717 C CA . ILE A 1 92 ? 0.251 -15.620 -4.406 1.00 90.50 92 ILE A CA 1
ATOM 718 C C . ILE A 1 92 ? 1.458 -16.512 -4.153 1.00 90.50 92 ILE A C 1
ATOM 720 O O . ILE A 1 92 ? 1.535 -17.087 -3.040 1.00 90.50 92 ILE A O 1
#

Secondary structure (DSSP, 8-state):
-----SB-TTS-BGGG-SEETTEEEEEE-TTS-TTEEEEEE-TTS-EEEEEEEE--TT--SS-EEE--SSHHHHHHH-----EEEEEEE---

Sequence (92 aa):
MNGETGITEAGYDLDKGITYKGYRILASDEKYKFGTLVDIHLGSGETIHGIVLDRGGTVKGNHFDIVYENRDKAYDFGIQDVTFEIKGRLDI